Protein AF-A0A969U0K5-F1 (afdb_monomer_lite)

pLDDT: mean 83.19, std 18.28, range [31.91, 97.88]

Radius of gyration: 25.06 Å; chains: 1; bounding box: 63×31×70 Å

Secondary structure (DSSP, 8-state):
-GGGTEEEEEEEEEEEEE-SSSSS---EEEEEEEEEEEEEETTTTTS-TTEEEEEEEEEEES---S--TT-SS-S-GGGT-STT-TT-EEEEEEEEEE--------------S----

Foldseek 3Di:
DVQQQKDKDKDKFKDWDADCDADDGGDTWIWTKIKIWIKGQCVSPVNDHAKMKIWIKMAIEIDDFQDDRPDPHGPDPRRPPPPPDHGDIDTPDIDMDGDDPPPPPPPPPPPPDDDDD

Structure (mmCIF, N/CA/C/O backbone):
data_AF-A0A969U0K5-F1
#
_entry.id   AF-A0A969U0K5-F1
#
loop_
_atom_site.group_PDB
_atom_site.id
_atom_site.type_symbol
_atom_site.label_atom_id
_atom_site.label_alt_id
_atom_site.label_comp_id
_atom_site.label_asym_id
_atom_site.label_entity_id
_atom_site.label_seq_id
_atom_site.pdbx_PDB_ins_code
_atom_site.Cartn_x
_atom_site.Cartn_y
_atom_site.Cartn_z
_atom_site.occupancy
_atom_site.B_iso_or_equiv
_atom_site.auth_seq_id
_atom_site.auth_comp_id
_atom_site.auth_asym_id
_atom_site.auth_atom_id
_atom_site.pdbx_PDB_model_num
ATOM 1 N N . MET A 1 1 ? -16.951 -11.145 8.017 1.00 62.59 1 MET A N 1
ATOM 2 C CA . MET A 1 1 ? -15.805 -10.490 8.693 1.00 62.59 1 MET A CA 1
ATOM 3 C C . MET A 1 1 ? -16.177 -9.103 9.209 1.00 62.59 1 MET A C 1
ATOM 5 O O . MET A 1 1 ? -16.118 -8.928 10.416 1.00 62.59 1 MET A O 1
ATOM 9 N N . ARG A 1 2 ? -16.707 -8.186 8.376 1.00 65.31 2 ARG A N 1
ATOM 10 C CA . ARG A 1 2 ? -17.171 -6.849 8.826 1.00 65.31 2 ARG A CA 1
ATOM 11 C C . ARG A 1 2 ? -18.140 -6.878 10.019 1.00 65.31 2 ARG A C 1
ATOM 13 O O . ARG A 1 2 ? -17.979 -6.117 10.964 1.00 65.31 2 ARG A O 1
ATOM 20 N N . ALA A 1 3 ? -19.094 -7.814 10.016 1.00 68.50 3 ALA A N 1
ATOM 21 C CA . ALA A 1 3 ? -20.039 -8.006 11.123 1.00 68.50 3 ALA A CA 1
ATOM 22 C C . ALA A 1 3 ? -19.384 -8.456 12.448 1.00 68.50 3 ALA A C 1
ATOM 24 O O . ALA A 1 3 ? -19.985 -8.298 13.500 1.00 68.50 3 ALA A O 1
ATOM 25 N N . ARG A 1 4 ? -18.152 -8.985 12.407 1.00 83.75 4 ARG A N 1
ATOM 26 C CA . ARG A 1 4 ? -17.365 -9.402 13.582 1.00 83.75 4 ARG A CA 1
ATOM 27 C C . ARG A 1 4 ? -16.333 -8.349 14.010 1.00 83.75 4 ARG A C 1
ATOM 29 O O . ARG A 1 4 ? -15.386 -8.680 14.705 1.00 83.75 4 ARG A O 1
ATOM 36 N N . GLY A 1 5 ? -16.471 -7.106 13.544 1.00 89.06 5 GLY A N 1
ATOM 37 C CA . GLY A 1 5 ? -15.570 -6.015 13.918 1.00 89.06 5 GLY A CA 1
ATOM 38 C C . GLY A 1 5 ? -14.221 -6.005 13.207 1.00 89.06 5 GLY A C 1
ATOM 39 O O . GLY A 1 5 ? -13.339 -5.273 13.626 1.00 89.06 5 GLY A O 1
ATOM 40 N N . VAL A 1 6 ? -14.047 -6.773 12.128 1.00 94.88 6 VAL A N 1
ATOM 41 C CA . VAL A 1 6 ? -12.813 -6.763 11.328 1.00 94.88 6 VAL A CA 1
ATOM 42 C C . VAL A 1 6 ? -13.141 -6.441 9.879 1.00 94.88 6 VAL A C 1
ATOM 44 O O . VAL A 1 6 ? -13.915 -7.154 9.231 1.00 94.88 6 VAL A O 1
ATOM 47 N N . THR A 1 7 ? -12.532 -5.383 9.356 1.00 95.69 7 THR A N 1
ATOM 48 C CA . THR A 1 7 ? -12.585 -5.033 7.937 1.00 95.69 7 THR A CA 1
ATOM 49 C C . THR A 1 7 ? -11.202 -5.161 7.337 1.00 95.69 7 THR A C 1
ATOM 51 O O . THR A 1 7 ? -10.241 -4.600 7.851 1.00 95.69 7 THR A O 1
ATOM 54 N N . PHE A 1 8 ? -11.138 -5.883 6.228 1.00 94.94 8 PHE A N 1
ATOM 55 C CA . PHE A 1 8 ? -9.935 -6.073 5.445 1.00 94.94 8 PHE A CA 1
ATOM 56 C C . PHE A 1 8 ? -10.233 -5.608 4.023 1.00 94.94 8 PHE A C 1
ATOM 58 O O . PHE A 1 8 ? -11.207 -6.077 3.425 1.00 94.94 8 PHE A O 1
ATOM 65 N N . ASN A 1 9 ? -9.458 -4.648 3.529 1.00 96.25 9 ASN A N 1
ATOM 66 C CA . ASN A 1 9 ? -9.467 -4.230 2.133 1.00 96.25 9 ASN A CA 1
ATOM 67 C C . ASN A 1 9 ? -8.094 -4.545 1.542 1.00 96.25 9 ASN A C 1
ATOM 69 O O . ASN A 1 9 ? -7.086 -4.127 2.107 1.00 96.25 9 ASN A O 1
ATOM 73 N N . LEU A 1 10 ? -8.082 -5.302 0.449 1.00 96.56 10 LEU A N 1
ATOM 74 C CA . LEU A 1 10 ? -6.879 -5.617 -0.303 1.00 96.56 10 LEU A CA 1
ATOM 75 C C . LEU A 1 10 ? -6.988 -5.014 -1.688 1.00 96.56 10 LEU A C 1
ATOM 77 O O . LEU A 1 10 ? -7.964 -5.271 -2.394 1.00 96.56 10 LEU A O 1
ATOM 81 N N . GLU A 1 11 ? -5.953 -4.295 -2.088 1.00 96.56 11 GLU A N 1
ATOM 82 C CA . GLU A 1 11 ? -5.858 -3.710 -3.416 1.00 96.56 11 GLU A CA 1
ATOM 83 C C . GLU A 1 11 ? -4.580 -4.203 -4.075 1.00 96.56 11 GLU A C 1
ATOM 85 O O . GLU A 1 11 ? -3.490 -4.103 -3.517 1.00 96.56 11 GLU A O 1
ATOM 90 N N . PHE A 1 12 ? -4.721 -4.772 -5.268 1.00 96.44 12 PHE A N 1
ATOM 91 C CA . PHE A 1 12 ? -3.603 -5.258 -6.059 1.00 96.44 12 PHE A CA 1
ATOM 92 C C . PHE A 1 12 ? -3.561 -4.487 -7.369 1.00 96.44 12 PHE A C 1
ATOM 94 O O . PHE A 1 12 ? -4.498 -4.556 -8.165 1.00 96.44 12 PHE A O 1
ATOM 101 N N . THR A 1 13 ? -2.475 -3.749 -7.582 1.00 95.88 13 THR A N 1
ATOM 102 C CA . THR A 1 13 ? -2.288 -2.925 -8.778 1.00 95.88 13 THR A CA 1
ATOM 103 C C . THR A 1 13 ? -1.073 -3.411 -9.548 1.00 95.88 13 THR A C 1
ATOM 105 O O . THR A 1 13 ? 0.009 -3.577 -8.983 1.00 95.88 13 THR A O 1
ATOM 108 N N . GLN A 1 14 ? -1.260 -3.629 -10.847 1.00 95.88 14 GLN A N 1
ATOM 109 C CA . GLN A 1 14 ? -0.244 -4.142 -11.760 1.00 95.88 14 GLN A CA 1
ATOM 110 C C . GLN A 1 14 ? 0.137 -3.062 -12.769 1.00 95.88 14 GLN A C 1
ATOM 112 O O . GLN A 1 14 ? -0.713 -2.295 -13.222 1.00 95.88 14 GLN A O 1
ATOM 117 N N . PHE A 1 15 ? 1.409 -3.041 -13.145 1.00 94.94 15 PHE A N 1
ATOM 118 C CA . PHE A 1 15 ? 1.967 -2.113 -14.112 1.00 94.94 15 PHE A CA 1
ATOM 119 C C . PHE A 1 15 ? 2.831 -2.869 -15.113 1.00 94.94 15 PHE A C 1
ATOM 121 O O . PHE A 1 15 ? 3.636 -3.725 -14.746 1.00 94.94 15 PHE A O 1
ATOM 128 N N . TYR A 1 16 ? 2.686 -2.489 -16.374 1.00 94.50 16 TYR A N 1
ATOM 129 C CA . TYR A 1 16 ? 3.590 -2.851 -17.450 1.00 94.50 16 TYR A CA 1
ATOM 130 C C . TYR A 1 16 ? 3.996 -1.549 -18.133 1.00 94.50 16 TYR A C 1
ATOM 132 O O . TYR A 1 16 ? 3.131 -0.841 -18.655 1.00 94.50 16 TYR A O 1
ATOM 140 N N . GLN A 1 17 ? 5.269 -1.171 -18.036 1.00 93.19 17 GLN A N 1
ATOM 141 C CA . GLN A 1 17 ? 5.749 0.132 -18.507 1.00 93.19 17 GLN A CA 1
ATOM 142 C C . GLN A 1 17 ? 7.166 0.039 -19.066 1.00 93.19 17 GLN A C 1
ATOM 144 O O . GLN A 1 17 ? 7.984 -0.733 -18.581 1.00 93.19 17 GLN A O 1
ATOM 149 N N . GLY A 1 18 ? 7.453 0.895 -20.039 1.00 91.50 18 GLY A N 1
ATOM 150 C CA . GLY A 1 18 ? 8.766 1.053 -20.652 1.00 91.50 18 GLY A CA 1
ATOM 151 C C . GLY A 1 18 ? 8.824 2.358 -21.441 1.00 91.50 18 GLY A C 1
ATOM 152 O O . GLY A 1 18 ? 7.782 2.960 -21.734 1.00 91.50 18 GLY A O 1
ATOM 153 N N . LEU A 1 19 ? 10.034 2.802 -21.773 1.00 91.81 19 LEU A N 1
ATOM 154 C CA . LEU A 1 19 ? 10.251 4.033 -22.526 1.00 91.81 19 LEU A CA 1
ATOM 155 C C . LEU A 1 19 ? 10.223 3.746 -24.033 1.00 91.81 19 LEU A C 1
ATOM 157 O O . LEU A 1 19 ? 11.140 3.141 -24.584 1.00 91.81 19 LEU A O 1
ATOM 161 N N . ALA A 1 20 ? 9.191 4.221 -24.733 1.00 91.06 20 ALA A N 1
ATOM 162 C CA . ALA A 1 20 ? 9.075 4.009 -26.180 1.00 91.06 20 ALA A CA 1
ATOM 163 C C . ALA A 1 20 ? 10.107 4.815 -26.998 1.00 91.06 20 ALA A C 1
ATOM 165 O O . ALA A 1 20 ? 10.599 4.351 -28.026 1.00 91.06 20 ALA A O 1
ATOM 166 N N . ALA A 1 21 ? 10.434 6.032 -26.556 1.00 89.56 21 ALA A N 1
ATOM 167 C CA . ALA A 1 21 ? 11.397 6.932 -27.186 1.00 89.56 21 ALA A CA 1
ATOM 168 C C . ALA A 1 21 ? 11.978 7.897 -26.142 1.00 89.56 21 ALA A C 1
ATOM 170 O O . ALA A 1 21 ? 11.349 8.129 -25.116 1.00 89.56 21 ALA A O 1
ATOM 171 N N . GLY A 1 22 ? 13.152 8.470 -26.421 1.00 87.88 22 GLY A N 1
ATOM 172 C CA . GLY A 1 22 ? 13.880 9.335 -25.486 1.00 87.88 22 GLY A CA 1
ATOM 173 C C . GLY A 1 22 ? 15.190 8.711 -25.005 1.00 87.88 22 GLY A C 1
ATOM 174 O O . GLY A 1 22 ? 15.707 7.756 -25.613 1.00 87.88 22 GLY A O 1
ATOM 175 N N . SER A 1 23 ? 15.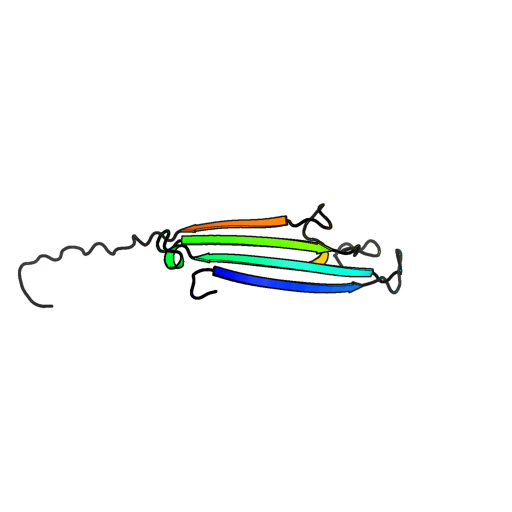739 9.279 -23.933 1.00 83.25 23 SER A N 1
ATOM 176 C CA . SER A 1 23 ? 16.972 8.822 -23.299 1.00 83.25 23 SER A CA 1
ATOM 177 C C . SER A 1 23 ? 16.676 7.932 -22.085 1.00 83.25 23 SER A C 1
ATOM 179 O O . SER A 1 23 ? 15.796 8.206 -21.275 1.00 83.25 23 SER A O 1
ATOM 181 N N . GLY A 1 24 ? 17.403 6.822 -21.971 1.00 84.12 24 GLY A N 1
ATOM 182 C CA . GLY A 1 24 ? 17.184 5.818 -20.930 1.00 84.12 24 GLY A CA 1
ATOM 183 C C . GLY A 1 24 ? 16.904 4.427 -21.488 1.00 84.12 24 GLY A C 1
ATOM 184 O O . GLY A 1 24 ? 17.031 4.183 -22.694 1.00 84.12 24 GLY A O 1
ATOM 185 N N . ASP A 1 25 ? 16.566 3.527 -20.570 1.00 83.44 25 ASP A N 1
ATOM 186 C CA . ASP A 1 25 ? 16.245 2.131 -20.850 1.00 83.44 25 ASP A CA 1
ATOM 187 C C . ASP A 1 25 ? 14.939 2.011 -21.650 1.00 83.44 25 ASP A C 1
ATOM 189 O O . ASP A 1 25 ? 13.968 2.700 -21.340 1.00 83.44 25 ASP A O 1
ATOM 193 N N . LYS A 1 26 ? 14.938 1.169 -22.690 1.00 88.94 26 LYS A N 1
ATOM 194 C CA . LYS A 1 26 ? 13.785 0.917 -23.576 1.00 88.94 26 LYS A CA 1
ATOM 195 C C . LYS A 1 26 ? 13.118 -0.429 -23.316 1.00 88.94 26 LYS A C 1
ATOM 197 O O . LYS A 1 26 ? 12.170 -0.779 -24.026 1.00 88.94 26 LYS A O 1
ATOM 202 N N . ASP A 1 27 ? 13.598 -1.167 -22.326 1.00 89.44 27 ASP A N 1
ATOM 203 C CA . ASP A 1 27 ? 12.958 -2.394 -21.905 1.00 89.44 27 ASP A CA 1
ATOM 204 C C . ASP A 1 27 ? 11.597 -2.090 -21.267 1.00 89.44 27 ASP A C 1
ATOM 206 O O . ASP A 1 27 ? 11.345 -1.027 -20.688 1.00 89.44 27 ASP A O 1
ATOM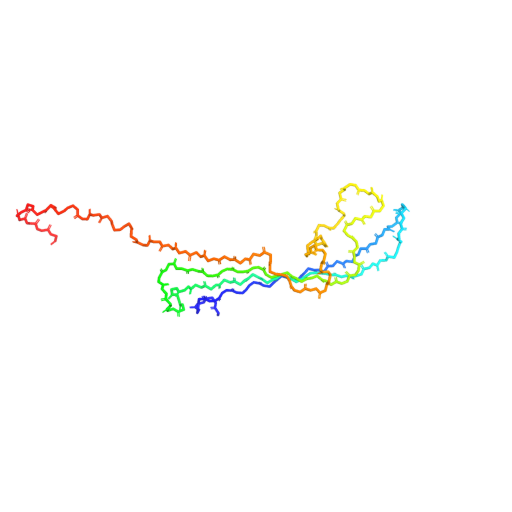 210 N N . PHE A 1 28 ? 10.674 -3.030 -21.455 1.00 91.38 28 PHE A N 1
ATOM 211 C CA . PHE A 1 28 ? 9.374 -2.995 -20.809 1.00 91.38 28 PHE A CA 1
ATOM 212 C C . PHE A 1 28 ? 9.414 -3.905 -19.598 1.00 91.38 28 PHE A C 1
ATOM 214 O O . PHE A 1 28 ? 9.488 -5.129 -19.716 1.00 91.38 28 PHE A O 1
ATOM 221 N N . ASP A 1 29 ? 9.301 -3.289 -18.435 1.00 92.19 29 ASP A N 1
ATOM 222 C CA . ASP A 1 29 ? 9.290 -3.989 -17.173 1.00 92.19 29 ASP A CA 1
ATOM 223 C C . ASP A 1 29 ? 7.858 -4.251 -16.712 1.00 92.19 29 ASP A C 1
ATOM 225 O O . ASP A 1 29 ? 6.913 -3.494 -16.976 1.00 92.19 29 ASP A O 1
ATOM 229 N N . TYR A 1 30 ? 7.721 -5.312 -15.922 1.00 93.31 30 TYR A N 1
ATOM 230 C CA . TYR A 1 30 ? 6.505 -5.646 -15.200 1.00 93.31 30 TYR A CA 1
ATOM 231 C C . TYR A 1 30 ? 6.712 -5.538 -13.687 1.00 93.31 30 TYR A C 1
ATOM 233 O O . TYR A 1 30 ? 7.776 -5.839 -13.142 1.00 93.31 30 TYR A O 1
ATOM 241 N N . GLY A 1 31 ? 5.661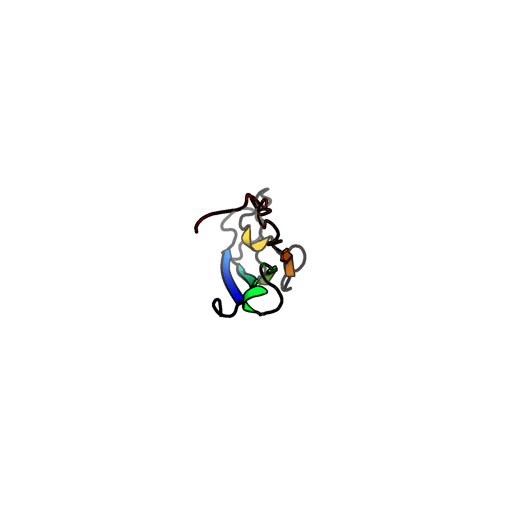 -5.149 -12.980 1.00 93.69 31 GLY A N 1
ATOM 242 C CA . GLY A 1 31 ? 5.655 -5.119 -11.527 1.00 93.69 31 GLY A CA 1
ATOM 243 C C . GLY A 1 31 ? 4.347 -4.581 -10.981 1.00 93.69 31 GLY A C 1
ATOM 244 O O . GLY A 1 31 ? 3.375 -4.384 -11.706 1.00 93.69 31 GLY A O 1
ATOM 245 N N . GLY A 1 32 ? 4.310 -4.326 -9.682 1.00 94.00 32 GLY A N 1
ATOM 246 C CA . GLY A 1 32 ? 3.066 -3.933 -9.041 1.00 94.00 32 GLY A CA 1
ATOM 247 C C . GLY A 1 32 ? 3.228 -3.550 -7.586 1.00 94.00 32 GLY A C 1
ATOM 248 O O . GLY A 1 32 ? 4.346 -3.425 -7.068 1.00 94.00 32 GLY A O 1
ATOM 249 N N . ARG A 1 33 ? 2.076 -3.372 -6.945 1.00 94.19 33 ARG A N 1
ATOM 250 C CA . ARG A 1 33 ? 1.948 -3.173 -5.506 1.00 94.19 33 ARG A CA 1
ATOM 251 C C . ARG A 1 33 ? 0.718 -3.884 -4.953 1.00 94.19 33 ARG A C 1
ATOM 253 O O . ARG A 1 33 ? -0.253 -4.124 -5.674 1.00 94.19 33 ARG A O 1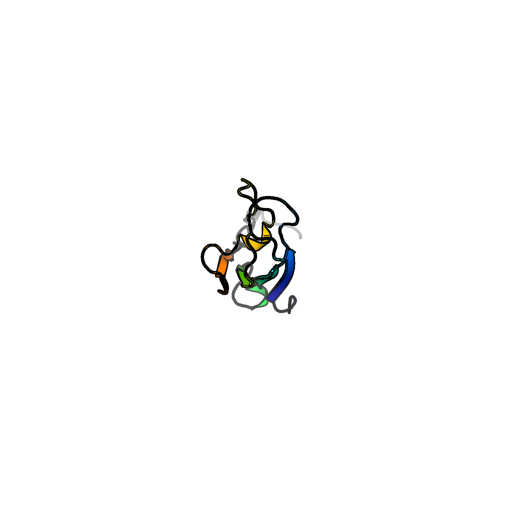
ATOM 260 N N . LEU A 1 34 ? 0.800 -4.204 -3.673 1.00 95.00 34 LEU A N 1
ATOM 261 C CA . LEU A 1 34 ? -0.265 -4.750 -2.856 1.00 95.00 34 LEU A CA 1
ATOM 262 C C . LEU A 1 34 ? -0.454 -3.831 -1.649 1.00 95.00 34 LEU A C 1
ATOM 264 O O . LEU A 1 34 ? 0.492 -3.591 -0.897 1.00 95.00 34 LEU A O 1
ATOM 268 N N . ASP A 1 35 ? -1.677 -3.365 -1.451 1.00 96.06 35 ASP A N 1
ATOM 269 C CA . ASP A 1 35 ? -2.083 -2.572 -0.300 1.00 96.06 35 ASP A CA 1
ATOM 270 C C . ASP A 1 35 ? -3.058 -3.378 0.552 1.00 96.06 35 ASP A C 1
ATOM 272 O O . ASP A 1 35 ? -4.000 -3.984 0.036 1.00 96.06 35 ASP A O 1
ATOM 276 N N . ALA A 1 36 ? -2.858 -3.362 1.865 1.00 96.88 36 ALA A N 1
ATOM 277 C CA . ALA A 1 36 ? -3.773 -3.943 2.831 1.00 96.88 36 ALA A CA 1
ATOM 278 C C . ALA A 1 36 ? -4.204 -2.891 3.851 1.00 96.88 36 ALA A C 1
ATOM 280 O O . ALA A 1 36 ? -3.402 -2.448 4.673 1.00 96.88 36 ALA A O 1
ATOM 281 N N . LEU A 1 37 ? -5.486 -2.522 3.832 1.00 97.25 37 LEU A N 1
ATOM 282 C CA . LEU A 1 37 ? -6.094 -1.667 4.846 1.00 97.25 37 LEU A CA 1
ATOM 283 C C . LEU A 1 37 ? -6.885 -2.533 5.824 1.00 97.25 37 LEU A C 1
ATOM 285 O O . LEU A 1 37 ? -7.902 -3.146 5.474 1.00 97.25 37 LEU A O 1
ATOM 289 N N . ILE A 1 38 ? -6.418 -2.568 7.067 1.00 96.69 38 ILE A N 1
ATOM 290 C CA . ILE A 1 38 ? -6.990 -3.377 8.139 1.00 96.69 38 ILE A CA 1
ATOM 291 C C . ILE A 1 38 ? -7.610 -2.444 9.169 1.00 96.69 38 ILE A C 1
ATOM 293 O O . ILE A 1 38 ? -6.952 -1.541 9.681 1.00 96.69 38 ILE A O 1
ATOM 297 N N . ASN A 1 39 ? -8.882 -2.678 9.482 1.00 96.50 39 ASN A N 1
ATOM 298 C CA . ASN A 1 39 ? -9.613 -1.927 10.494 1.00 96.50 39 ASN A CA 1
ATOM 299 C C . ASN A 1 39 ? -10.250 -2.890 11.493 1.00 96.50 39 ASN A C 1
ATOM 301 O O . ASN A 1 39 ? -10.986 -3.802 11.102 1.00 96.50 39 ASN A O 1
ATOM 305 N N . LEU A 1 40 ? -9.996 -2.654 12.774 1.00 96.00 40 LEU A N 1
ATOM 306 C CA . LEU A 1 40 ? -10.546 -3.399 13.897 1.00 96.00 40 LEU A CA 1
ATOM 307 C C . LEU A 1 40 ? -11.462 -2.472 14.699 1.00 96.00 40 LEU A C 1
ATOM 309 O O . LEU A 1 40 ? -11.035 -1.400 15.108 1.00 96.00 40 LEU A O 1
ATOM 313 N N . ASP A 1 41 ? -12.705 -2.887 14.916 1.00 95.12 41 ASP A N 1
ATOM 314 C CA . ASP A 1 41 ? -13.721 -2.194 15.714 1.00 95.12 41 ASP A CA 1
ATOM 315 C C . ASP A 1 41 ? -13.745 -2.814 17.111 1.00 95.12 41 ASP A C 1
ATOM 317 O O . ASP A 1 41 ? -14.160 -3.963 17.293 1.00 95.12 41 ASP A O 1
ATOM 321 N N . THR A 1 42 ? -13.280 -2.065 18.106 1.00 93.12 42 THR A N 1
ATOM 322 C CA . THR A 1 42 ? -13.089 -2.592 19.463 1.00 93.12 42 THR A CA 1
ATOM 323 C C . THR A 1 42 ? -14.413 -2.867 20.169 1.00 93.12 42 THR A C 1
ATOM 325 O O . THR A 1 42 ? -14.449 -3.717 21.057 1.00 93.12 42 THR A O 1
ATOM 328 N N . GLY A 1 43 ? -15.502 -2.204 19.764 1.00 91.69 43 GLY A N 1
ATOM 329 C CA . GLY A 1 43 ? -16.837 -2.406 20.328 1.00 91.69 43 GLY A CA 1
ATOM 330 C C . GLY A 1 43 ? -17.429 -3.738 19.884 1.00 91.69 43 GLY A C 1
ATOM 331 O O . GLY A 1 43 ? -17.898 -4.524 20.708 1.00 91.69 43 GLY A O 1
ATOM 332 N N . LYS A 1 44 ? -17.325 -4.046 18.588 1.00 91.62 44 LYS A N 1
ATOM 333 C CA . LYS A 1 44 ? -17.748 -5.344 18.031 1.00 91.62 44 LYS A CA 1
ATOM 334 C C . LYS A 1 44 ? -16.838 -6.500 18.446 1.00 91.62 44 LYS A C 1
ATOM 336 O O . LYS A 1 44 ? -17.295 -7.639 18.476 1.00 91.62 44 LYS A O 1
ATOM 341 N N . LEU A 1 45 ? -15.575 -6.214 18.760 1.00 90.75 45 LEU A N 1
ATOM 342 C CA . LEU A 1 45 ? -14.619 -7.185 19.303 1.00 90.75 45 LEU A CA 1
ATOM 343 C C . LEU A 1 45 ? -14.743 -7.371 20.826 1.00 90.75 45 LEU A C 1
ATOM 345 O O . LEU A 1 45 ? -14.076 -8.240 21.379 1.00 90.75 45 LEU A O 1
ATOM 349 N N . GLY A 1 46 ? -15.595 -6.590 21.501 1.00 89.56 46 GLY A N 1
ATOM 350 C CA . GLY A 1 46 ? -15.856 -6.717 22.937 1.00 89.56 46 GLY A CA 1
ATOM 351 C C . GLY A 1 46 ? -14.763 -6.157 23.852 1.00 89.56 46 GLY A C 1
ATOM 352 O O . GLY A 1 46 ? -14.749 -6.487 25.032 1.00 89.56 46 GLY A O 1
ATOM 353 N N . LEU A 1 47 ? -13.852 -5.325 23.337 1.00 90.06 47 LEU A N 1
ATOM 354 C CA . LEU A 1 47 ? -12.776 -4.716 24.125 1.00 90.06 47 LEU A CA 1
ATOM 355 C C . LEU A 1 47 ? -13.260 -3.445 24.846 1.00 90.06 47 LEU A C 1
ATOM 357 O O . LEU A 1 47 ? -13.214 -3.373 26.069 1.00 90.06 47 LEU A O 1
ATOM 361 N N . TRP A 1 48 ? -13.750 -2.447 24.102 1.00 90.06 48 TRP A N 1
ATOM 362 C CA . TRP A 1 48 ? -14.426 -1.255 24.640 1.00 90.06 48 TRP A CA 1
ATOM 363 C C . TRP A 1 48 ? -15.247 -0.562 23.553 1.00 90.06 48 TRP A C 1
ATOM 365 O O . TRP A 1 48 ? -14.934 -0.660 22.363 1.00 90.06 48 TRP A O 1
ATOM 375 N N . GLN A 1 49 ? -16.296 0.153 23.960 1.00 90.94 49 GLN A N 1
ATOM 376 C CA . GLN A 1 49 ? -17.187 0.835 23.025 1.00 90.94 49 GLN A CA 1
ATOM 377 C C . GLN A 1 49 ? -16.546 2.090 22.433 1.00 90.94 49 GLN A C 1
ATOM 379 O O . GLN A 1 49 ? -15.911 2.869 23.139 1.00 90.94 49 GLN A O 1
ATOM 384 N N . GLY A 1 50 ? -16.751 2.287 21.129 1.00 88.94 50 GLY A N 1
ATOM 385 C CA . GLY A 1 50 ? -16.328 3.493 20.419 1.00 88.94 50 GLY A CA 1
ATOM 386 C C . GLY A 1 50 ? -14.843 3.563 20.053 1.00 88.94 50 GLY A C 1
ATOM 387 O O . GLY A 1 50 ? -14.382 4.646 19.715 1.00 88.94 50 GLY A O 1
ATOM 388 N N . GLY A 1 51 ? -14.081 2.468 20.117 1.00 92.94 51 GLY A N 1
ATOM 389 C CA . GLY A 1 51 ? -12.677 2.454 19.698 1.00 92.94 51 GLY A CA 1
ATOM 390 C C . GLY A 1 51 ? -12.400 1.736 18.380 1.00 92.94 51 GLY A C 1
ATOM 391 O O . GLY A 1 51 ? -13.219 0.965 17.869 1.00 92.94 51 GLY A O 1
ATOM 392 N N . GLY A 1 52 ? -11.203 1.972 17.847 1.00 95.50 52 GLY A N 1
ATOM 393 C CA . GLY A 1 52 ? -10.721 1.311 16.644 1.00 95.50 52 GLY A CA 1
ATOM 394 C C . GLY A 1 52 ? -9.201 1.242 16.542 1.00 95.50 52 GLY A C 1
ATOM 395 O O . GLY A 1 52 ? -8.493 2.114 17.042 1.00 95.50 52 GLY A O 1
ATOM 396 N N . PHE A 1 53 ? -8.704 0.208 15.865 1.00 96.25 53 PHE A N 1
ATOM 397 C CA . PHE A 1 53 ? -7.317 0.118 15.405 1.00 96.25 53 PHE A CA 1
ATOM 398 C C . PHE A 1 53 ? -7.285 0.063 13.885 1.00 96.25 53 PHE A C 1
ATOM 400 O O . PHE A 1 53 ? -8.065 -0.664 13.268 1.00 96.25 53 PHE A O 1
ATOM 407 N N . HIS A 1 54 ? -6.364 0.812 13.293 1.00 97.25 54 HIS A N 1
ATOM 408 C CA . HIS A 1 54 ? -6.295 1.019 11.856 1.00 97.25 54 HIS A CA 1
ATOM 409 C C . HIS A 1 54 ? -4.848 0.894 11.402 1.00 97.25 54 HIS A C 1
ATOM 411 O O . HIS A 1 54 ? -3.954 1.495 12.002 1.00 97.25 54 HIS A O 1
ATOM 417 N N . THR A 1 55 ? -4.613 0.130 10.342 1.00 97.88 55 THR A N 1
ATOM 418 C CA . THR A 1 55 ? -3.297 0.068 9.711 1.00 97.88 55 THR A CA 1
ATOM 419 C C . THR A 1 55 ? -3.407 -0.060 8.202 1.00 97.88 55 THR A C 1
ATOM 421 O O . THR A 1 55 ? -4.337 -0.682 7.683 1.00 97.88 55 THR A O 1
ATOM 424 N N . HIS A 1 56 ? -2.445 0.541 7.511 1.00 97.00 56 HIS A N 1
ATOM 425 C CA . HIS A 1 56 ? -2.241 0.411 6.077 1.00 97.00 56 HIS A CA 1
ATOM 426 C C . HIS A 1 56 ? -0.853 -0.173 5.845 1.00 97.00 56 HIS A C 1
ATOM 428 O O . HIS A 1 56 ? 0.155 0.446 6.193 1.00 97.00 56 HIS A O 1
ATOM 434 N N . LEU A 1 57 ? -0.831 -1.384 5.298 1.00 95.75 57 LEU A N 1
ATOM 435 C CA . LEU A 1 57 ? 0.378 -2.084 4.895 1.00 95.75 57 LEU A CA 1
ATOM 436 C C . LEU A 1 57 ? 0.529 -1.983 3.381 1.00 95.75 57 LEU A C 1
ATOM 438 O O . LEU A 1 57 ? -0.435 -2.184 2.646 1.00 95.75 57 LEU A O 1
ATOM 442 N N . GLU A 1 58 ? 1.742 -1.720 2.928 1.00 95.44 58 GLU A N 1
ATOM 443 C CA . GLU A 1 58 ? 2.105 -1.597 1.526 1.00 95.44 58 GLU A CA 1
ATOM 444 C C . GLU A 1 58 ? 3.240 -2.562 1.197 1.00 95.44 58 GLU A C 1
ATOM 446 O O . GLU A 1 58 ? 4.185 -2.733 1.967 1.00 95.44 58 GLU A O 1
ATOM 451 N N . TYR A 1 59 ? 3.168 -3.167 0.021 1.00 93.88 59 TYR A N 1
ATOM 452 C CA . TYR A 1 59 ? 4.222 -3.988 -0.554 1.00 93.88 59 TYR A CA 1
ATOM 453 C C . TYR A 1 59 ? 4.347 -3.653 -2.035 1.00 93.88 59 TYR A C 1
ATOM 455 O O . TYR A 1 59 ? 3.337 -3.540 -2.727 1.00 93.88 59 TYR A O 1
ATOM 463 N N . ARG A 1 60 ? 5.570 -3.518 -2.549 1.00 92.56 60 ARG A N 1
ATOM 464 C CA . ARG A 1 60 ? 5.823 -3.323 -3.984 1.00 92.56 60 ARG A CA 1
ATOM 465 C C . ARG A 1 60 ? 6.831 -4.340 -4.491 1.00 92.56 60 ARG A C 1
ATOM 467 O O . ARG A 1 60 ? 7.796 -4.627 -3.792 1.00 92.56 60 ARG A O 1
ATOM 474 N N . PHE A 1 61 ? 6.628 -4.802 -5.721 1.00 92.06 61 PHE A N 1
ATOM 475 C CA . PHE A 1 61 ? 7.495 -5.774 -6.392 1.00 92.06 61 PHE A CA 1
ATOM 476 C C . PHE A 1 61 ? 7.789 -5.365 -7.838 1.00 92.06 61 PHE A C 1
ATOM 478 O O . PHE A 1 61 ? 7.030 -4.602 -8.452 1.00 92.06 61 PHE A O 1
ATOM 485 N N . GLY A 1 62 ? 8.883 -5.882 -8.391 1.00 90.44 62 GLY A N 1
ATOM 486 C CA . GLY A 1 62 ? 9.326 -5.618 -9.763 1.00 90.44 62 GLY A CA 1
ATOM 487 C C . GLY A 1 62 ? 10.111 -4.311 -9.909 1.00 90.44 62 GLY A C 1
ATOM 488 O O . GLY A 1 62 ? 9.855 -3.323 -9.206 1.00 90.44 62 GLY A O 1
ATOM 489 N N . ASN A 1 63 ? 11.055 -4.303 -10.851 1.00 86.69 63 ASN A N 1
ATOM 490 C CA . ASN A 1 63 ? 12.059 -3.252 -11.033 1.00 86.69 63 ASN A CA 1
ATOM 491 C C . ASN A 1 63 ? 11.576 -2.090 -11.922 1.00 86.69 63 ASN A C 1
ATOM 493 O O . ASN A 1 63 ? 12.247 -1.665 -12.848 1.00 86.69 63 ASN A O 1
ATOM 497 N N . LEU A 1 64 ? 10.382 -1.569 -11.645 1.00 87.19 64 LEU A N 1
ATOM 498 C CA . LEU A 1 64 ? 9.817 -0.451 -12.402 1.00 87.19 64 LEU A CA 1
ATOM 499 C C . LEU A 1 64 ? 10.299 0.878 -11.822 1.00 87.19 64 LEU A C 1
ATOM 501 O O . LEU A 1 64 ? 10.021 1.171 -10.652 1.00 87.19 64 LEU A O 1
ATOM 505 N N . SER A 1 65 ? 10.932 1.715 -12.642 1.00 86.94 65 SER A N 1
ATOM 506 C CA . SER A 1 65 ? 11.255 3.083 -12.236 1.00 86.94 65 SER A CA 1
ATOM 507 C C . SER A 1 65 ? 10.018 3.987 -12.266 1.00 86.94 65 SER A C 1
ATOM 509 O O . SER A 1 65 ? 9.291 4.038 -13.259 1.00 86.94 65 SER A O 1
ATOM 511 N N . ALA A 1 66 ? 9.795 4.745 -11.191 1.00 89.06 66 ALA A N 1
ATOM 512 C CA . ALA A 1 66 ? 8.752 5.772 -11.147 1.00 89.06 66 ALA A CA 1
ATOM 513 C C . ALA A 1 66 ? 9.078 6.984 -12.044 1.00 89.06 66 ALA A C 1
ATOM 515 O O . ALA A 1 66 ? 8.162 7.686 -12.467 1.00 89.06 66 ALA A O 1
ATOM 516 N N . PHE A 1 67 ? 10.362 7.213 -12.351 1.00 89.75 67 PHE A N 1
ATOM 517 C CA . PHE A 1 67 ? 10.863 8.312 -13.185 1.00 89.75 67 PHE A CA 1
ATOM 518 C C . PHE A 1 67 ? 11.619 7.757 -14.397 1.00 89.75 67 PHE A C 1
ATOM 520 O O . PHE A 1 67 ? 12.399 6.814 -14.263 1.00 89.75 67 PHE A O 1
ATOM 527 N N . GLN A 1 68 ? 11.420 8.342 -15.575 1.00 88.44 68 GLN A N 1
ATOM 528 C CA . GLN A 1 68 ? 12.100 7.943 -16.814 1.00 88.44 68 GLN A CA 1
ATOM 529 C C . GLN A 1 68 ? 12.557 9.193 -17.575 1.00 88.44 68 GLN A C 1
ATOM 531 O O . GLN A 1 68 ? 11.965 10.251 -17.405 1.00 88.44 68 GLN A O 1
ATOM 536 N N . ASP A 1 69 ? 13.611 9.091 -18.387 1.00 89.19 69 ASP A N 1
ATOM 537 C CA . ASP A 1 69 ? 14.085 10.179 -19.270 1.00 89.19 69 ASP A CA 1
ATOM 538 C C . ASP A 1 69 ? 14.381 11.526 -18.568 1.00 89.19 69 ASP A C 1
ATOM 540 O O . ASP A 1 69 ? 14.205 12.602 -19.130 1.00 89.19 69 ASP A O 1
ATOM 544 N N . GLY A 1 70 ? 14.801 11.493 -17.296 1.00 83.94 70 GLY A N 1
ATOM 545 C CA . GLY A 1 70 ? 15.217 12.696 -16.556 1.00 83.94 70 GLY A CA 1
ATOM 546 C C . GLY A 1 70 ? 14.102 13.712 -16.269 1.00 83.94 70 GLY A C 1
ATOM 547 O O . GLY A 1 70 ? 14.389 14.859 -15.925 1.00 83.94 70 GLY A O 1
ATOM 548 N N . ILE A 1 71 ? 12.836 13.315 -16.405 1.00 87.62 71 ILE A N 1
ATOM 549 C CA . ILE A 1 71 ? 11.688 14.193 -16.165 1.00 87.62 71 ILE A CA 1
ATOM 550 C C . ILE A 1 71 ? 11.496 14.501 -14.670 1.00 87.62 71 ILE A C 1
ATOM 552 O O . ILE A 1 71 ? 11.798 13.690 -13.795 1.00 87.62 71 ILE A O 1
ATOM 556 N N . LEU A 1 72 ? 10.916 15.669 -14.379 1.00 89.94 72 LEU A N 1
ATOM 557 C CA . LEU A 1 72 ? 10.678 16.131 -13.004 1.00 89.94 72 LEU A CA 1
ATOM 558 C C . LEU A 1 72 ? 9.499 15.431 -12.311 1.00 89.94 72 LEU A C 1
ATOM 560 O O . LEU A 1 72 ? 9.447 15.394 -11.083 1.00 89.94 72 LEU A O 1
ATOM 564 N N . PHE A 1 73 ? 8.546 14.897 -13.077 1.00 90.00 73 PHE A N 1
ATOM 565 C CA . PHE A 1 73 ? 7.334 14.273 -12.548 1.00 90.00 73 PHE A CA 1
ATOM 566 C C . PHE A 1 73 ? 7.343 12.763 -12.779 1.00 90.00 73 PHE A C 1
ATOM 568 O O . PHE A 1 73 ? 7.716 12.320 -13.857 1.00 90.00 73 PHE A O 1
ATOM 575 N N . PRO A 1 74 ? 6.895 11.954 -11.814 1.00 90.94 74 PRO A N 1
ATOM 576 C CA . PRO A 1 74 ? 6.878 10.507 -11.972 1.00 90.94 74 PRO A CA 1
ATOM 577 C C . PRO A 1 74 ? 5.886 10.083 -13.067 1.00 90.94 74 PRO A C 1
ATOM 579 O O . PRO A 1 74 ? 4.721 10.481 -13.034 1.00 90.94 74 PRO A O 1
ATOM 582 N N . VAL A 1 75 ? 6.315 9.218 -13.994 1.00 90.12 75 VAL A N 1
ATOM 583 C CA . VAL A 1 75 ? 5.407 8.553 -14.952 1.00 90.12 75 VAL A CA 1
ATOM 584 C C . VAL A 1 75 ? 4.509 7.524 -14.264 1.00 90.12 75 VAL A C 1
ATOM 586 O O . VAL A 1 75 ? 3.451 7.176 -14.782 1.00 90.12 75 VAL A O 1
ATOM 589 N N . ASN A 1 76 ? 4.926 7.038 -13.091 1.00 91.12 76 ASN A N 1
ATOM 590 C CA . ASN A 1 76 ? 4.173 6.077 -12.298 1.00 91.12 76 ASN A CA 1
ATOM 591 C C . ASN A 1 76 ? 4.280 6.395 -10.804 1.00 91.12 76 ASN A C 1
ATOM 593 O O . ASN A 1 76 ? 5.248 6.036 -10.130 1.00 91.12 76 ASN A O 1
ATOM 597 N N . THR A 1 77 ? 3.248 7.049 -10.274 1.00 91.38 77 THR A N 1
ATOM 598 C CA . THR A 1 77 ? 3.151 7.389 -8.849 1.00 91.38 77 THR A CA 1
ATOM 599 C C . THR A 1 77 ? 2.931 6.171 -7.956 1.00 91.38 77 THR A C 1
ATOM 601 O O . THR A 1 77 ? 3.388 6.166 -6.814 1.00 91.38 77 THR A O 1
ATOM 604 N N . GLY A 1 78 ? 2.317 5.104 -8.475 1.00 89.56 78 GLY A N 1
ATOM 605 C CA . GLY A 1 78 ? 2.081 3.862 -7.736 1.00 89.56 78 GLY A CA 1
ATOM 606 C C . GLY A 1 78 ? 3.363 3.112 -7.364 1.00 89.56 78 GLY A C 1
ATOM 607 O O . GLY A 1 78 ? 3.350 2.273 -6.471 1.00 89.56 78 GLY A O 1
ATOM 608 N N . LYS A 1 79 ? 4.496 3.420 -8.002 1.00 88.56 79 LYS A N 1
ATOM 609 C CA . LYS A 1 79 ? 5.793 2.784 -7.711 1.00 88.56 79 LYS A CA 1
ATOM 610 C C . LYS A 1 79 ? 6.701 3.583 -6.777 1.00 88.56 79 LYS A C 1
ATOM 612 O O . LYS A 1 79 ? 7.785 3.095 -6.453 1.00 88.56 79 LYS A O 1
ATOM 617 N N . ILE A 1 80 ? 6.267 4.765 -6.334 1.00 88.69 80 ILE A N 1
ATOM 618 C CA . ILE A 1 80 ? 7.043 5.635 -5.437 1.00 88.69 80 ILE A CA 1
ATOM 619 C C . ILE A 1 80 ? 7.110 5.050 -4.026 1.00 88.69 80 ILE A C 1
ATOM 621 O O . ILE A 1 80 ? 8.171 5.062 -3.408 1.00 88.69 80 ILE A O 1
ATOM 625 N N . LEU A 1 81 ? 5.988 4.532 -3.523 1.00 88.44 81 LEU A N 1
ATOM 626 C CA . LEU A 1 81 ? 5.883 4.002 -2.167 1.00 88.44 81 LEU A CA 1
ATOM 627 C C . LEU A 1 81 ? 5.847 2.467 -2.157 1.00 88.44 81 LEU A C 1
ATOM 629 O O . LEU A 1 81 ? 5.265 1.867 -3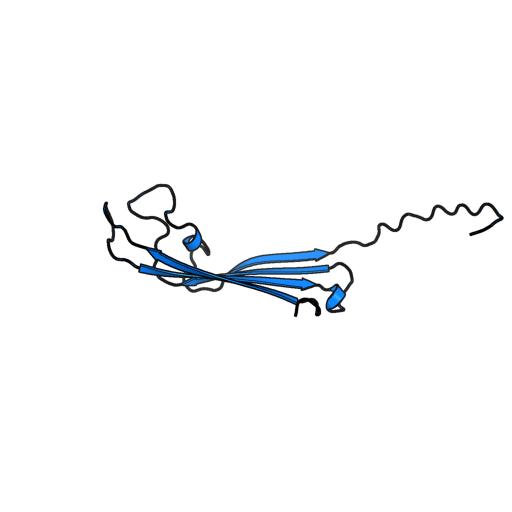.067 1.00 88.44 81 LEU A O 1
ATOM 633 N N . PRO A 1 82 ? 6.449 1.824 -1.139 1.00 87.38 82 PRO A N 1
ATOM 634 C CA . PRO A 1 82 ? 7.286 2.416 -0.084 1.00 87.38 82 PRO A CA 1
ATOM 635 C C . PRO A 1 82 ? 8.683 2.872 -0.565 1.00 87.38 82 PRO A C 1
ATOM 637 O O . PRO A 1 82 ? 9.329 2.204 -1.382 1.00 87.38 82 PRO A O 1
ATOM 640 N N . LEU A 1 83 ? 9.172 3.996 -0.015 1.00 80.12 83 LEU A N 1
ATOM 641 C CA . LEU A 1 83 ? 10.507 4.552 -0.295 1.00 80.12 83 LEU A CA 1
ATOM 642 C C . LEU A 1 83 ? 11.609 3.661 0.296 1.00 80.12 83 LEU A C 1
ATOM 644 O O . LEU A 1 83 ? 11.478 3.173 1.412 1.00 80.12 83 LEU A O 1
ATOM 648 N N . ASN A 1 84 ? 12.718 3.486 -0.430 1.00 70.12 84 ASN A N 1
ATOM 649 C CA . ASN A 1 84 ? 13.937 2.800 0.039 1.00 70.12 84 ASN A CA 1
ATOM 650 C C . ASN A 1 84 ? 13.750 1.369 0.584 1.00 70.12 84 ASN A C 1
ATOM 652 O O . ASN A 1 84 ? 14.617 0.852 1.283 1.00 70.12 84 ASN A O 1
ATOM 656 N N . SER A 1 85 ? 12.639 0.702 0.269 1.00 74.00 85 SER A N 1
ATOM 657 C CA . SER A 1 85 ? 12.406 -0.695 0.659 1.00 74.00 85 SER A CA 1
ATOM 658 C C . SER A 1 85 ? 11.680 -1.470 -0.447 1.00 74.00 85 SER A C 1
ATOM 660 O O . SER A 1 85 ? 10.525 -1.860 -0.273 1.00 74.00 85 SER A O 1
ATOM 662 N N . PRO A 1 86 ? 12.300 -1.629 -1.635 1.00 69.94 86 PRO A N 1
ATOM 663 C CA . PRO A 1 86 ? 11.773 -2.552 -2.636 1.00 69.94 86 PRO A CA 1
ATOM 664 C C . PRO A 1 86 ? 11.675 -3.958 -2.028 1.00 69.94 86 PRO A C 1
ATOM 666 O O . PRO A 1 86 ? 12.545 -4.359 -1.258 1.00 69.94 86 PRO A O 1
ATOM 669 N N . ASP A 1 87 ? 10.585 -4.662 -2.329 1.00 83.25 87 ASP A N 1
ATOM 670 C CA . ASP A 1 87 ? 10.318 -6.031 -1.876 1.00 83.25 87 ASP A CA 1
ATOM 671 C C . ASP A 1 87 ? 10.179 -6.223 -0.351 1.00 83.25 87 ASP A C 1
ATOM 673 O O . ASP A 1 87 ? 10.226 -7.351 0.143 1.00 83.25 87 ASP A O 1
ATOM 677 N N . ALA A 1 88 ? 9.923 -5.150 0.402 1.00 88.69 88 ALA A N 1
ATOM 678 C CA . ALA A 1 88 ? 9.554 -5.223 1.814 1.00 88.69 88 ALA A CA 1
ATOM 679 C C . ALA A 1 88 ? 8.080 -4.861 2.035 1.00 88.69 88 ALA A C 1
ATOM 681 O O . ALA A 1 88 ? 7.507 -4.043 1.313 1.00 88.69 88 ALA A O 1
ATOM 682 N N . ILE A 1 89 ? 7.481 -5.450 3.071 1.00 92.56 89 ILE A N 1
ATOM 683 C CA . ILE A 1 89 ? 6.178 -5.020 3.587 1.00 92.56 89 ILE A CA 1
ATOM 684 C C . ILE A 1 89 ? 6.422 -3.860 4.553 1.00 92.56 89 ILE A C 1
ATOM 686 O O . ILE A 1 89 ? 7.164 -4.008 5.525 1.00 92.56 89 ILE A O 1
ATOM 690 N N . VAL A 1 90 ? 5.786 -2.720 4.302 1.00 94.81 90 VAL A N 1
ATOM 691 C CA . VAL A 1 90 ? 5.929 -1.495 5.095 1.00 94.81 90 VAL A CA 1
ATOM 692 C C . VAL A 1 90 ? 4.570 -1.071 5.636 1.00 94.81 90 VAL A C 1
ATOM 694 O O . VAL A 1 90 ? 3.584 -1.059 4.910 1.00 94.81 90 VAL A O 1
ATOM 697 N N . ALA A 1 91 ? 4.510 -0.711 6.918 1.00 94.25 91 ALA A N 1
ATOM 698 C CA . ALA A 1 91 ? 3.323 -0.109 7.514 1.00 94.25 91 ALA A CA 1
ATOM 699 C C . ALA A 1 91 ? 3.392 1.417 7.370 1.00 94.25 91 ALA A C 1
ATOM 701 O O . ALA A 1 91 ? 4.102 2.080 8.125 1.00 94.25 91 ALA A O 1
ATOM 702 N N . SER A 1 92 ? 2.656 1.973 6.410 1.00 92.38 92 SER A N 1
ATOM 703 C CA . SER A 1 92 ? 2.642 3.420 6.149 1.00 92.38 92 SER A CA 1
ATOM 704 C C . SER A 1 92 ? 1.772 4.192 7.131 1.00 92.38 92 SER A C 1
ATOM 706 O O . SER A 1 92 ? 2.005 5.372 7.382 1.00 92.38 92 SER A O 1
ATOM 708 N N . SER A 1 93 ? 0.778 3.527 7.725 1.00 94.19 93 SER A N 1
ATOM 709 C CA . SER A 1 93 ? 0.049 4.078 8.861 1.00 94.19 93 SER A CA 1
ATOM 710 C C . SER A 1 93 ? -0.309 3.003 9.879 1.00 94.19 93 SER A C 1
ATOM 712 O O . SER A 1 93 ? -0.617 1.853 9.547 1.00 94.19 93 SER A O 1
ATOM 714 N N . LEU A 1 94 ? -0.271 3.409 11.144 1.00 96.00 94 LEU A N 1
ATOM 715 C CA . LEU A 1 94 ? -0.777 2.657 12.279 1.00 96.00 94 LEU A CA 1
ATOM 716 C C . LEU A 1 94 ? -1.291 3.663 13.302 1.00 96.00 94 LEU A C 1
ATOM 718 O O . LEU A 1 94 ? -0.523 4.475 13.817 1.00 96.00 94 LEU A O 1
ATOM 722 N N . TYR A 1 95 ? -2.585 3.624 13.588 1.00 96.06 95 TYR A N 1
ATOM 723 C CA . TYR A 1 95 ? -3.178 4.496 14.593 1.00 96.06 95 TYR A CA 1
ATOM 724 C C . TYR A 1 95 ? -4.348 3.818 15.298 1.00 96.06 95 TYR A C 1
ATOM 726 O O . TYR A 1 95 ? -4.931 2.842 14.819 1.00 96.06 95 TYR A O 1
ATOM 734 N N . SER A 1 96 ? -4.682 4.355 16.467 1.00 95.44 96 SER A N 1
ATOM 735 C CA . SER A 1 96 ? -5.875 3.979 17.215 1.00 95.44 96 SER A CA 1
ATOM 736 C C . SER A 1 96 ? -6.810 5.174 17.330 1.00 95.44 96 SER A C 1
ATOM 738 O O . SER A 1 96 ? -6.379 6.327 17.284 1.00 95.44 96 SER A O 1
ATOM 740 N N . SER A 1 97 ? -8.099 4.893 17.445 1.00 94.25 97 SER A N 1
ATOM 741 C CA . SER A 1 97 ? -9.139 5.884 17.676 1.00 94.25 97 SER A CA 1
ATOM 742 C C . SER A 1 97 ? -9.964 5.477 18.894 1.00 94.25 97 SER A C 1
ATOM 744 O O . SER A 1 97 ? -10.136 4.291 19.181 1.00 94.25 97 SER A O 1
ATOM 746 N N . ALA A 1 98 ? -10.449 6.467 19.637 1.00 91.06 98 ALA A N 1
ATOM 747 C CA . ALA A 1 98 ? -11.371 6.271 20.745 1.00 91.06 98 ALA A CA 1
ATOM 748 C C . ALA A 1 98 ? -12.367 7.431 20.771 1.00 91.06 98 ALA A C 1
ATOM 750 O O . ALA A 1 98 ? -11.980 8.597 20.831 1.00 91.06 98 ALA A O 1
ATOM 751 N N . ALA A 1 99 ? -13.653 7.111 20.722 1.00 84.00 99 ALA A N 1
ATOM 752 C CA . ALA A 1 99 ? -14.731 8.055 20.930 1.00 84.00 99 ALA A CA 1
ATOM 753 C C . ALA A 1 99 ? -15.095 8.067 22.419 1.00 84.00 99 ALA A C 1
ATOM 755 O O . ALA A 1 99 ? -15.585 7.076 22.960 1.00 84.00 99 ALA A O 1
ATOM 756 N N . ASN A 1 100 ? -14.889 9.207 23.081 1.00 70.12 100 ASN A N 1
ATOM 757 C CA . ASN A 1 100 ? -15.468 9.438 24.398 1.00 70.12 100 ASN A CA 1
ATOM 758 C C . ASN A 1 100 ? -16.981 9.622 24.237 1.00 70.12 100 ASN A C 1
ATOM 760 O O . ASN A 1 100 ? -17.450 10.687 23.849 1.00 70.12 100 ASN A O 1
ATOM 764 N N . LEU A 1 101 ? -17.753 8.594 24.585 1.00 58.47 101 LEU A N 1
ATOM 765 C CA . LEU A 1 101 ? -19.222 8.641 24.643 1.00 58.47 101 LEU A CA 1
ATOM 766 C C . LEU A 1 101 ? -19.767 9.496 25.808 1.00 58.47 101 LEU A C 1
ATOM 768 O O . LEU A 1 101 ? -20.972 9.543 26.037 1.00 58.47 101 LEU A O 1
ATOM 772 N N . ALA A 1 102 ? -18.906 10.224 26.521 1.00 53.62 102 ALA A N 1
ATOM 773 C CA . ALA A 1 102 ? -19.288 11.173 27.560 1.00 53.62 102 ALA A CA 1
ATOM 774 C C . ALA A 1 102 ? -19.639 12.556 26.975 1.00 53.62 102 ALA A C 1
ATOM 776 O O . ALA A 1 102 ? -19.049 13.567 27.339 1.00 53.62 102 ALA A O 1
ATOM 777 N N . ILE A 1 103 ? -20.638 12.614 26.095 1.00 52.22 103 ILE A N 1
ATOM 778 C CA . ILE A 1 103 ? -21.555 13.764 26.071 1.00 52.22 103 ILE A CA 1
ATOM 779 C C . ILE A 1 103 ? -22.919 13.208 26.471 1.00 52.22 103 ILE A C 1
ATOM 781 O O . ILE A 1 103 ? -23.887 13.208 25.718 1.00 52.22 103 ILE A O 1
ATOM 785 N N . ALA A 1 104 ? -22.982 12.672 27.691 1.00 44.06 104 ALA A N 1
ATOM 786 C CA . ALA A 1 104 ? -24.243 12.678 28.400 1.00 44.06 104 ALA A CA 1
ATOM 787 C C . ALA A 1 104 ? -24.570 14.157 28.600 1.00 44.06 104 ALA A C 1
ATOM 789 O O . ALA A 1 104 ? -23.857 14.857 29.322 1.00 44.06 104 ALA A O 1
ATOM 790 N N . HIS A 1 105 ? -25.609 14.649 27.923 1.00 46.88 105 HIS A N 1
ATOM 791 C CA . HIS A 1 105 ? -26.283 15.861 28.364 1.00 46.88 105 HIS A CA 1
ATOM 792 C C . HIS A 1 105 ? -26.431 15.744 29.884 1.00 46.88 105 HIS A C 1
ATOM 794 O O . HIS A 1 105 ? -26.999 14.741 30.335 1.00 46.88 105 HIS A O 1
ATOM 800 N N . PRO A 1 106 ? -25.918 16.685 30.699 1.00 42.38 106 PRO A N 1
ATOM 801 C CA . PRO A 1 106 ? -26.350 16.718 32.074 1.00 42.38 106 PRO A CA 1
ATOM 802 C C . PRO A 1 106 ? -27.858 16.914 31.986 1.00 42.38 106 PRO A C 1
ATOM 804 O O . PRO A 1 106 ? -28.339 17.948 31.524 1.00 42.38 106 PRO A O 1
ATOM 807 N N . CYS A 1 107 ? -28.595 15.865 32.348 1.00 38.34 107 CYS A N 1
ATOM 808 C CA . CYS A 1 107 ? -29.976 15.968 32.757 1.00 38.34 107 CYS A CA 1
ATOM 809 C C . CYS A 1 107 ? -29.948 16.979 33.900 1.00 38.34 107 CYS A C 1
ATOM 811 O O . CYS A 1 107 ? -29.642 16.645 35.046 1.00 38.34 107 CYS A O 1
ATOM 813 N N . TRP A 1 108 ? -30.111 18.254 33.547 1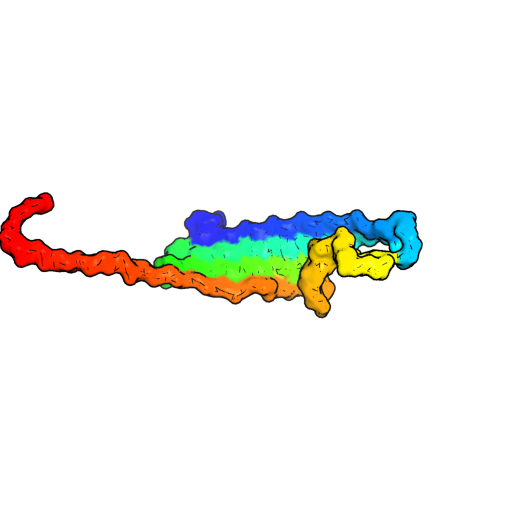.00 34.47 108 TRP A N 1
ATOM 814 C CA . TRP A 1 108 ? -30.338 19.315 34.497 1.00 34.47 108 TRP A CA 1
ATOM 815 C C . TRP A 1 108 ? -31.644 18.918 35.159 1.00 34.47 108 TRP A C 1
ATOM 817 O O . TRP A 1 108 ? -32.710 18.955 34.552 1.00 34.47 108 TRP A O 1
ATOM 827 N N . SER A 1 109 ? -31.494 18.390 36.367 1.00 41.59 109 SER A N 1
ATOM 828 C CA . SER A 1 109 ? -32.546 17.938 37.251 1.00 41.59 109 SER A CA 1
ATOM 829 C C . SER A 1 109 ? -33.551 19.072 37.456 1.00 41.59 109 SER A C 1
ATOM 831 O O . SER A 1 109 ? -33.478 19.815 38.434 1.00 41.59 109 SER A O 1
ATOM 833 N N . ALA A 1 110 ? -34.538 19.169 36.568 1.00 40.19 110 ALA A N 1
ATOM 834 C CA . ALA A 1 110 ? -35.812 19.804 36.849 1.00 40.19 110 ALA A CA 1
ATOM 835 C C . ALA A 1 110 ? -36.605 18.858 37.757 1.00 40.19 110 ALA A C 1
ATOM 837 O O . ALA A 1 110 ? -37.608 18.268 37.375 1.00 40.19 110 ALA A O 1
ATOM 838 N N . LYS A 1 111 ? -36.129 18.700 38.994 1.00 39.81 111 LYS A N 1
ATOM 839 C CA . LYS A 1 111 ? -36.945 18.202 40.096 1.00 39.81 111 LYS A CA 1
ATOM 840 C C . LYS A 1 111 ? -37.653 19.406 40.717 1.00 39.81 111 LYS A C 1
ATOM 842 O O . LYS A 1 111 ? -37.478 19.699 41.894 1.00 39.81 111 LYS A O 1
ATOM 847 N N . SER A 1 112 ? -38.472 20.101 39.922 1.00 42.69 112 SER A N 1
ATOM 848 C CA . SER A 1 112 ? -39.729 20.577 40.482 1.00 42.69 112 SER A CA 1
ATOM 849 C C . SER A 1 112 ? -40.603 19.341 40.630 1.00 42.69 112 SER A C 1
ATOM 851 O O . SER A 1 112 ? -40.956 18.668 39.667 1.00 42.69 112 SER A O 1
ATOM 853 N N . MET A 1 113 ? -40.849 19.018 41.887 1.00 37.28 113 MET A N 1
ATOM 854 C CA . MET A 1 113 ? -42.005 18.296 42.386 1.00 37.28 113 MET A CA 1
ATOM 855 C C . MET A 1 113 ? -43.200 18.379 41.403 1.00 37.28 113 MET A C 1
ATOM 857 O O . MET A 1 113 ? -43.697 19.471 41.150 1.00 37.28 113 MET A O 1
ATOM 861 N N . TRP A 1 114 ? -43.649 17.209 40.935 1.00 31.91 114 TRP A N 1
ATOM 862 C CA . TRP A 1 114 ? -44.897 16.909 40.210 1.00 31.91 114 TRP A CA 1
ATOM 863 C C . TRP A 1 114 ? -44.932 16.956 38.672 1.00 31.91 114 TRP A C 1
ATOM 865 O O . TRP A 1 114 ? -44.883 18.003 38.042 1.00 31.91 114 TRP A O 1
ATOM 875 N N . SER A 1 115 ? -45.284 15.771 38.154 1.00 33.56 115 SER A N 1
ATOM 876 C CA . SER A 1 115 ? -46.214 15.511 37.047 1.00 33.56 115 SER A CA 1
ATOM 877 C C . SER A 1 115 ? -45.631 15.157 35.670 1.00 33.56 115 SER A C 1
ATOM 879 O O . SER A 1 115 ? -45.229 16.022 34.903 1.00 33.56 115 SER A O 1
ATOM 881 N N . ILE A 1 116 ? -45.746 13.852 35.383 1.00 38.75 116 ILE A N 1
ATOM 882 C CA . ILE A 1 116 ? -46.019 13.195 34.091 1.00 38.75 116 ILE A CA 1
ATOM 883 C C . ILE A 1 116 ? -44.912 13.275 33.023 1.00 38.75 116 ILE A C 1
ATOM 885 O O . ILE A 1 116 ? -44.819 14.231 32.258 1.00 38.75 116 ILE A O 1
ATOM 889 N N . CYS A 1 117 ? -44.167 12.168 32.925 1.00 42.50 117 CYS A N 1
ATOM 890 C CA . CYS A 1 117 ? -43.929 11.487 31.649 1.00 42.50 117 CYS A CA 1
ATOM 891 C C . CYS A 1 117 ? -44.870 10.279 31.577 1.00 42.50 117 CYS A C 1
ATOM 893 O O . CYS A 1 117 ? -45.121 9.690 32.657 1.00 42.50 117 CYS A O 1
#

Sequence (117 aa):
MRARGVTFNLEFTQFYQGLAAGSGDKDFDYGGRLDALINLDTGKLGLWQGGGFHTHLEYRFGNLSAFQDGILFPVNTGKILPLNSPDAIVASSLYSSAANLAIAHPCWSAKSMWSIC